Protein AF-A0A0Q8E8V5-F1 (afdb_monomer_lite)

Sequence (99 aa):
MTRAFVRLASLQRSREGALVAELMMFRQDADGRDVELAGSTVALEVELQRRVEAGLEQMLGVRFLASEYPTGPWHRGRIDTLGLDENGSPVVIEFTDRR

Structure (mmCIF, N/CA/C/O backbone):
data_AF-A0A0Q8E8V5-F1
#
_entry.id   AF-A0A0Q8E8V5-F1
#
loop_
_atom_site.group_PDB
_atom_site.id
_atom_site.type_symbol
_atom_site.label_atom_id
_atom_site.label_alt_id
_atom_site.label_comp_id
_atom_site.label_asym_id
_atom_site.label_entity_id
_atom_site.label_seq_id
_atom_site.pdbx_PDB_ins_code
_atom_site.Cartn_x
_atom_site.Cartn_y
_atom_site.Cartn_z
_atom_site.occupancy
_atom_site.B_iso_or_equiv
_atom_site.auth_seq_id
_atom_site.auth_comp_id
_atom_site.auth_asym_id
_atom_site.auth_atom_id
_atom_site.pdbx_PDB_model_num
ATOM 1 N N . MET A 1 1 ? -18.982 -6.633 13.669 1.00 47.44 1 MET A N 1
ATOM 2 C CA . MET A 1 1 ? -18.005 -6.501 12.566 1.00 47.44 1 MET A CA 1
ATOM 3 C C . MET A 1 1 ? -17.205 -5.243 12.817 1.00 47.44 1 MET A C 1
ATOM 5 O O . MET A 1 1 ? -17.792 -4.174 12.884 1.00 47.44 1 MET A O 1
ATOM 9 N N . THR A 1 2 ? -15.902 -5.368 13.020 1.00 55.88 2 THR A N 1
ATOM 10 C CA . THR A 1 2 ? -15.016 -4.221 13.216 1.00 55.88 2 THR A CA 1
ATOM 11 C C . THR A 1 2 ? -14.772 -3.549 11.868 1.00 55.88 2 THR A C 1
ATOM 13 O O . THR A 1 2 ? -14.236 -4.186 10.963 1.00 55.88 2 THR A O 1
ATOM 16 N N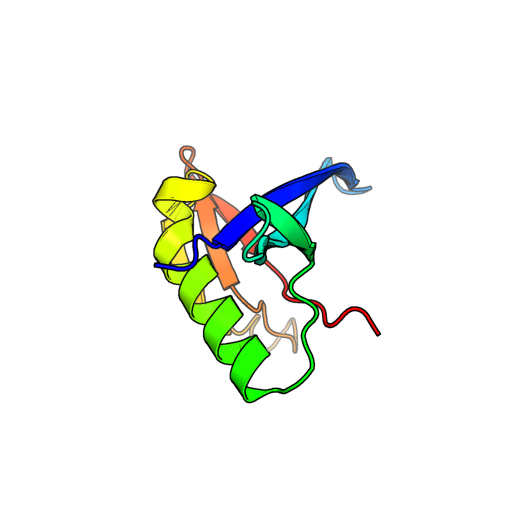 . ARG A 1 3 ? -15.193 -2.292 11.706 1.00 67.25 3 ARG A N 1
ATOM 17 C CA . ARG A 1 3 ? -14.967 -1.524 10.477 1.00 67.25 3 ARG A CA 1
ATOM 18 C C . ARG A 1 3 ? -13.597 -0.849 10.577 1.00 67.25 3 ARG A C 1
ATOM 20 O O . ARG A 1 3 ? -13.376 -0.044 11.478 1.00 67.25 3 ARG A O 1
ATOM 27 N N . ALA A 1 4 ? -12.678 -1.227 9.692 1.00 74.00 4 ALA A N 1
ATOM 28 C CA . ALA A 1 4 ? -11.436 -0.494 9.472 1.00 74.00 4 ALA A CA 1
ATOM 29 C C . ALA A 1 4 ? -11.643 0.480 8.308 1.00 74.00 4 ALA A C 1
ATOM 31 O O . ALA A 1 4 ? -12.359 0.156 7.358 1.00 74.00 4 ALA A O 1
ATOM 32 N N . PHE A 1 5 ? -11.051 1.664 8.387 1.00 79.19 5 PHE A N 1
ATOM 33 C CA . PHE A 1 5 ? -11.104 2.657 7.319 1.00 79.19 5 PHE A CA 1
ATOM 34 C C . PHE A 1 5 ? -9.767 3.392 7.203 1.00 79.19 5 PHE A C 1
ATOM 36 O O . PHE A 1 5 ? -8.958 3.388 8.132 1.00 79.19 5 PHE A O 1
ATOM 43 N N . VAL A 1 6 ? -9.531 4.004 6.045 1.00 82.50 6 VAL A N 1
ATOM 44 C CA . VAL A 1 6 ? -8.309 4.757 5.750 1.00 82.50 6 VAL A CA 1
ATOM 45 C C . VAL A 1 6 ? -8.620 6.244 5.708 1.00 82.50 6 VAL A C 1
ATOM 47 O O . VAL A 1 6 ? -9.647 6.653 5.164 1.00 82.50 6 VAL A O 1
ATOM 50 N N . ARG A 1 7 ? -7.730 7.053 6.281 1.00 82.75 7 ARG A N 1
ATOM 51 C CA . ARG A 1 7 ? -7.821 8.512 6.275 1.00 82.75 7 ARG A CA 1
ATOM 52 C C . ARG A 1 7 ? -6.596 9.115 5.597 1.00 82.75 7 ARG A C 1
ATOM 54 O O . ARG A 1 7 ? -5.469 8.737 5.906 1.00 82.75 7 ARG A O 1
ATOM 61 N N . LEU A 1 8 ? -6.832 10.095 4.728 1.00 82.75 8 LEU A N 1
ATOM 62 C CA . LEU A 1 8 ? -5.785 10.947 4.171 1.00 82.75 8 LEU A CA 1
ATOM 63 C C . LEU A 1 8 ? -5.262 11.893 5.256 1.00 82.75 8 LEU A C 1
ATOM 65 O O . LEU A 1 8 ? -6.015 12.712 5.789 1.00 82.75 8 LEU A O 1
ATOM 69 N N . ALA A 1 9 ? -3.986 11.754 5.592 1.00 80.25 9 ALA A N 1
ATOM 70 C CA . ALA A 1 9 ? -3.298 12.575 6.579 1.00 80.25 9 ALA A CA 1
ATOM 71 C C . ALA A 1 9 ? -2.746 13.861 5.952 1.00 80.25 9 ALA A C 1
ATOM 73 O O . ALA A 1 9 ? -2.879 14.942 6.525 1.00 80.25 9 ALA A O 1
ATOM 74 N N . SER A 1 10 ? -2.156 13.755 4.759 1.00 82.00 10 SER A N 1
ATOM 75 C CA . SER A 1 10 ? -1.588 14.890 4.033 1.00 82.00 10 SER A CA 1
ATOM 76 C C . SER A 1 10 ? -1.509 14.609 2.528 1.00 82.00 10 SER A C 1
ATOM 78 O O . SER A 1 10 ? -1.446 13.454 2.110 1.00 82.00 10 SER A O 1
ATOM 80 N N . LEU A 1 11 ? -1.534 15.671 1.714 1.00 86.38 11 LEU A N 1
ATOM 81 C CA . LEU A 1 11 ? -1.306 15.621 0.267 1.00 86.38 11 LEU A CA 1
ATOM 82 C C . LEU A 1 11 ? -0.300 16.712 -0.106 1.00 86.38 11 LEU A C 1
ATOM 84 O O . LEU A 1 11 ? -0.533 17.893 0.161 1.00 86.38 11 LEU A O 1
ATOM 88 N N . GLN A 1 12 ? 0.820 16.325 -0.709 1.00 87.69 12 GLN A N 1
ATOM 89 C CA . GLN A 1 12 ? 1.910 17.230 -1.072 1.00 87.69 12 GLN A CA 1
ATOM 90 C C . GLN A 1 12 ? 2.442 16.906 -2.470 1.00 87.69 12 GLN A C 1
ATOM 92 O O . GLN A 1 12 ? 2.279 15.797 -2.971 1.00 87.69 12 GLN A O 1
ATOM 97 N N . ARG A 1 13 ? 3.092 17.876 -3.121 1.00 87.25 13 ARG A N 1
ATOM 98 C CA . ARG A 1 13 ? 3.803 17.652 -4.386 1.00 87.25 13 ARG A CA 1
ATOM 99 C C . ARG A 1 13 ? 5.287 17.422 -4.090 1.00 87.25 13 ARG A C 1
ATOM 101 O O . ARG A 1 13 ? 5.906 18.247 -3.421 1.00 87.25 13 ARG A O 1
ATOM 108 N N . SER A 1 14 ? 5.850 16.319 -4.576 1.00 84.38 14 SER A N 1
ATOM 109 C CA . SER A 1 14 ? 7.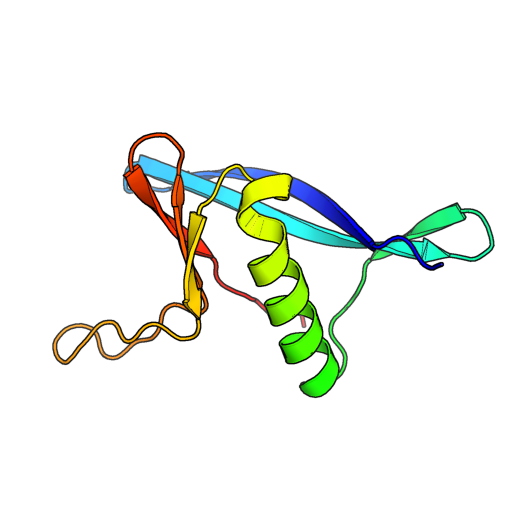278 16.018 -4.472 1.00 84.38 14 SER A CA 1
ATOM 110 C C . SER A 1 14 ? 8.109 17.002 -5.303 1.00 84.38 14 SER A C 1
ATOM 112 O O . SER A 1 14 ? 7.595 17.696 -6.185 1.00 84.38 14 SER A O 1
ATOM 114 N N . ARG A 1 15 ? 9.425 17.042 -5.057 1.00 81.06 15 ARG A N 1
ATOM 115 C CA . ARG A 1 15 ? 10.367 17.874 -5.831 1.00 81.06 15 ARG A CA 1
ATOM 116 C C . ARG A 1 15 ? 10.393 17.532 -7.325 1.00 81.06 15 ARG A C 1
ATOM 118 O O . ARG A 1 15 ? 10.746 18.384 -8.130 1.00 81.06 15 ARG A O 1
ATOM 125 N N . GLU A 1 16 ? 9.994 16.317 -7.678 1.00 81.62 16 GLU A N 1
ATOM 126 C CA . GLU A 1 16 ? 9.934 15.802 -9.051 1.00 81.62 16 GLU A CA 1
ATOM 127 C C . GLU A 1 16 ? 8.535 15.972 -9.670 1.00 81.62 16 GLU A C 1
ATOM 129 O O . GLU A 1 16 ? 8.284 15.542 -10.791 1.00 81.62 16 GLU A O 1
ATOM 134 N N . GLY A 1 17 ? 7.610 16.621 -8.955 1.00 81.69 17 GLY A N 1
ATOM 135 C CA . GLY A 1 17 ? 6.270 16.934 -9.440 1.00 81.69 17 GLY A CA 1
ATOM 136 C C . GLY A 1 17 ? 5.215 15.858 -9.173 1.00 81.69 17 GLY A C 1
ATOM 137 O O . GLY A 1 17 ? 4.042 16.126 -9.441 1.00 81.69 17 GLY A O 1
ATOM 138 N N . ALA A 1 18 ? 5.584 14.704 -8.610 1.00 82.81 18 ALA A N 1
ATOM 139 C CA . ALA A 1 18 ? 4.647 13.643 -8.236 1.00 82.81 18 ALA A CA 1
ATOM 140 C C . ALA A 1 18 ? 3.757 14.066 -7.054 1.00 82.81 18 ALA A C 1
ATOM 142 O O . ALA A 1 18 ? 4.198 14.808 -6.177 1.00 82.81 18 ALA A O 1
ATOM 143 N N . LEU A 1 19 ? 2.506 13.605 -7.015 1.00 85.12 19 LEU A N 1
ATOM 144 C CA . LEU A 1 19 ? 1.648 13.778 -5.840 1.00 85.12 19 LEU A CA 1
ATOM 145 C C . LEU A 1 19 ? 1.950 12.670 -4.833 1.00 85.12 19 LEU A C 1
ATOM 147 O O . LEU A 1 19 ? 1.961 11.496 -5.187 1.00 85.12 19 LEU A O 1
ATOM 151 N N . VAL A 1 20 ? 2.190 13.056 -3.585 1.00 85.50 20 VAL A N 1
ATOM 152 C CA . VAL A 1 20 ? 2.442 12.149 -2.467 1.00 85.50 20 VAL A CA 1
ATOM 153 C C . VAL A 1 20 ? 1.332 12.347 -1.453 1.00 85.50 20 VAL A C 1
ATOM 155 O O . VAL A 1 20 ? 1.069 13.471 -1.018 1.00 85.50 20 VAL A O 1
ATOM 158 N N . ALA A 1 21 ? 0.680 11.248 -1.104 1.00 87.19 21 ALA A N 1
ATOM 159 C CA . ALA A 1 21 ? -0.374 11.198 -0.113 1.00 87.19 21 ALA A CA 1
ATOM 160 C C . ALA A 1 21 ? 0.061 10.295 1.036 1.00 87.19 21 ALA A C 1
ATOM 162 O O . ALA A 1 21 ? 0.572 9.200 0.811 1.00 87.19 21 ALA A O 1
ATOM 163 N N . GLU A 1 22 ? -0.176 10.743 2.262 1.00 87.94 22 GLU A N 1
ATOM 164 C CA . GLU A 1 22 ? 0.000 9.908 3.442 1.00 87.94 22 GLU A CA 1
ATOM 165 C C . GLU A 1 22 ? -1.353 9.353 3.880 1.00 87.94 22 GLU A C 1
ATOM 167 O O . GLU A 1 22 ? -2.313 10.104 4.076 1.00 87.94 22 GLU A O 1
ATOM 172 N N . LEU A 1 23 ? -1.426 8.035 4.044 1.00 86.56 23 LEU A N 1
ATOM 173 C CA . LEU A 1 23 ? -2.633 7.321 4.436 1.00 86.56 23 LEU A CA 1
ATOM 174 C C . LEU A 1 23 ? -2.408 6.634 5.782 1.00 86.56 23 LEU A C 1
ATOM 176 O O . LEU A 1 23 ? -1.426 5.922 5.964 1.00 86.56 23 LEU A O 1
ATOM 180 N N . MET A 1 24 ? -3.342 6.830 6.710 1.00 86.06 24 MET A N 1
ATOM 181 C CA . MET A 1 24 ? -3.328 6.188 8.026 1.00 86.06 24 MET A CA 1
ATOM 182 C C . MET A 1 24 ? -4.553 5.287 8.185 1.00 86.06 24 MET A C 1
ATOM 184 O O . MET A 1 24 ? -5.661 5.649 7.772 1.00 86.06 24 MET A O 1
ATOM 188 N N . MET A 1 25 ? -4.358 4.110 8.782 1.00 85.06 25 MET A N 1
ATOM 189 C CA . MET A 1 25 ? -5.432 3.147 9.027 1.00 85.06 25 MET A CA 1
ATOM 190 C C . MET A 1 25 ? -6.017 3.333 10.423 1.00 85.06 25 MET A C 1
ATOM 192 O O . MET A 1 25 ? -5.295 3.442 11.409 1.00 85.06 25 MET A O 1
ATOM 196 N N . PHE A 1 26 ? -7.342 3.304 10.507 1.00 86.50 26 PHE A N 1
ATOM 197 C CA . PHE A 1 26 ? -8.086 3.435 11.752 1.00 86.50 26 PHE A CA 1
ATOM 198 C C . PHE A 1 26 ? -9.082 2.293 11.900 1.00 86.50 26 PHE A C 1
ATOM 200 O O . PHE A 1 26 ? -9.567 1.712 10.925 1.00 86.50 26 PHE A O 1
ATOM 207 N N . ARG A 1 27 ? -9.418 1.996 13.149 1.00 87.56 27 ARG A N 1
ATOM 208 C CA . ARG A 1 27 ? -10.490 1.092 13.548 1.00 87.56 27 ARG A CA 1
ATOM 209 C C . ARG A 1 27 ? -11.402 1.812 14.527 1.00 87.56 27 ARG A C 1
ATOM 211 O O . ARG A 1 27 ? -10.917 2.514 15.405 1.00 87.56 27 ARG A O 1
ATOM 218 N N . GLN A 1 28 ? -12.696 1.532 14.446 1.00 88.94 28 GLN A N 1
ATOM 219 C CA . GLN A 1 28 ? -13.635 1.955 15.483 1.00 88.94 28 GLN A CA 1
ATOM 220 C C . GLN A 1 28 ? -13.584 1.017 16.698 1.00 88.94 28 GLN A C 1
ATOM 222 O O . GLN A 1 28 ? -13.664 -0.208 16.542 1.00 88.94 28 GLN A O 1
ATOM 227 N N . ASP A 1 29 ? -13.423 1.584 17.895 1.00 87.38 29 ASP A N 1
ATOM 228 C CA . ASP A 1 29 ? -13.548 0.861 19.164 1.00 87.38 29 ASP A CA 1
ATOM 229 C C . ASP A 1 29 ? -15.024 0.605 19.542 1.00 87.38 29 ASP A C 1
ATOM 231 O O . ASP A 1 29 ? -15.947 0.918 18.786 1.00 87.38 29 ASP A O 1
ATOM 235 N N . ALA A 1 30 ? -15.258 -0.010 20.706 1.00 87.88 30 ALA A N 1
ATOM 236 C CA . ALA A 1 30 ? -16.609 -0.320 21.184 1.00 87.88 30 ALA A CA 1
ATOM 237 C C . ALA A 1 30 ? -17.472 0.931 21.444 1.00 87.88 30 ALA A C 1
ATOM 239 O O . ALA A 1 30 ? -18.696 0.845 21.366 1.00 87.88 30 ALA A O 1
ATOM 240 N N . ASP A 1 31 ? -16.839 2.078 21.700 1.00 88.56 31 ASP A N 1
ATOM 241 C CA . ASP A 1 31 ? -17.491 3.369 21.922 1.00 88.56 31 ASP A CA 1
ATOM 242 C C . ASP A 1 31 ? -17.651 4.165 20.609 1.00 88.56 31 ASP A C 1
ATOM 244 O O . ASP A 1 31 ? -18.127 5.301 20.619 1.00 88.56 31 ASP A O 1
ATOM 248 N N . GLY A 1 32 ? -17.252 3.584 19.470 1.00 86.62 32 GLY A N 1
ATOM 249 C CA . GLY A 1 32 ? -17.297 4.219 18.155 1.00 86.62 32 GLY A CA 1
ATOM 250 C C . GLY A 1 32 ? -16.193 5.250 17.918 1.00 86.62 32 GLY A C 1
ATOM 251 O O . GLY A 1 32 ? -16.285 6.007 16.951 1.00 86.62 32 GLY A O 1
ATOM 252 N N . ARG A 1 33 ? -15.162 5.304 18.771 1.00 88.25 33 ARG A N 1
ATOM 253 C CA . ARG A 1 33 ? -14.017 6.199 18.573 1.00 88.25 33 ARG A CA 1
ATOM 254 C C . ARG A 1 33 ? -13.055 5.618 17.554 1.00 88.25 33 ARG A C 1
ATOM 256 O O . ARG A 1 33 ? -12.792 4.415 17.543 1.00 88.25 33 ARG A O 1
ATOM 263 N N . ASP A 1 34 ? -12.479 6.502 16.754 1.00 89.56 34 ASP A N 1
ATOM 264 C CA . ASP A 1 34 ? -11.457 6.143 15.785 1.00 89.56 34 ASP A CA 1
ATOM 265 C C . ASP A 1 34 ? -10.112 5.989 16.494 1.00 89.56 34 ASP A C 1
ATOM 267 O O . ASP A 1 34 ? -9.550 6.948 17.025 1.00 89.56 34 ASP A O 1
ATOM 271 N N . VAL A 1 35 ? -9.599 4.766 16.500 1.00 88.38 35 VAL A N 1
ATOM 272 C CA . VAL A 1 35 ? -8.301 4.416 17.069 1.00 88.38 35 VAL A CA 1
ATOM 273 C C . VAL A 1 35 ? -7.373 4.036 15.927 1.00 88.38 35 VAL A C 1
ATOM 275 O O . VAL A 1 35 ? -7.706 3.173 15.111 1.00 88.38 35 VAL A O 1
ATOM 278 N N . GLU A 1 36 ? -6.217 4.693 15.859 1.00 86.81 36 GLU A N 1
ATOM 279 C CA . GLU A 1 36 ? -5.188 4.380 14.870 1.00 86.81 36 GLU A CA 1
ATOM 280 C C . GLU A 1 36 ? -4.745 2.919 15.016 1.00 86.81 36 GLU A C 1
ATOM 282 O O . GLU A 1 36 ? -4.515 2.410 16.118 1.00 86.81 36 GLU A O 1
ATOM 287 N N . LEU A 1 37 ? -4.663 2.221 13.888 1.00 82.44 37 LEU A N 1
ATOM 288 C CA . LEU A 1 37 ? -4.157 0.860 13.823 1.00 82.44 37 LEU A CA 1
ATOM 289 C C . LEU A 1 37 ? -2.634 0.906 13.700 1.00 82.44 37 LEU A C 1
ATOM 291 O O . LEU A 1 37 ? -2.095 0.821 12.602 1.00 82.44 37 LEU A O 1
ATOM 295 N N . ALA A 1 38 ? -1.951 1.022 14.839 1.00 73.25 38 ALA A N 1
ATOM 296 C CA . ALA A 1 38 ? -0.500 0.891 14.887 1.00 73.25 38 ALA A CA 1
ATOM 297 C C . ALA A 1 38 ? -0.075 -0.560 14.593 1.00 73.25 38 ALA A C 1
ATOM 299 O O . ALA A 1 38 ? -0.578 -1.513 15.208 1.00 73.25 38 ALA A O 1
ATOM 300 N N . GLY A 1 39 ? 0.863 -0.726 13.658 1.00 67.38 39 GLY A N 1
ATOM 301 C CA . GLY A 1 39 ? 1.566 -1.987 13.450 1.00 67.38 39 GLY A CA 1
ATOM 302 C C . GLY A 1 39 ? 2.339 -2.345 14.718 1.00 67.38 39 GLY A C 1
ATOM 303 O O . GLY A 1 39 ? 3.059 -1.526 15.270 1.00 67.38 39 GLY A O 1
ATOM 304 N N . SER A 1 40 ? 2.133 -3.548 15.250 1.00 68.50 40 SER A N 1
ATOM 305 C CA . SER A 1 40 ? 2.899 -4.036 16.413 1.00 68.50 40 SER A CA 1
ATOM 306 C C . SER A 1 40 ? 3.506 -5.418 16.189 1.00 68.50 40 SER A C 1
ATOM 308 O O . SER A 1 40 ? 4.289 -5.893 17.009 1.00 68.50 40 SER A O 1
ATOM 310 N N . THR A 1 41 ? 3.162 -6.077 15.076 1.00 78.44 41 THR A N 1
ATOM 311 C CA . THR A 1 41 ? 3.707 -7.381 14.685 1.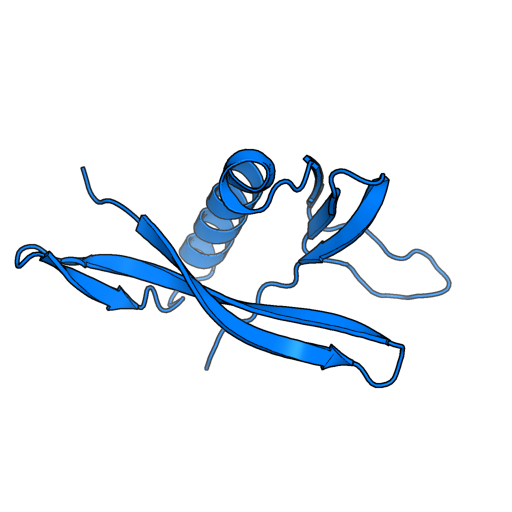00 78.44 41 THR A CA 1
ATOM 312 C C . THR A 1 41 ? 3.790 -7.488 13.164 1.00 78.44 41 THR A C 1
ATOM 314 O O . THR A 1 41 ? 2.892 -7.020 12.466 1.00 78.44 41 THR A O 1
ATOM 317 N N . VAL A 1 42 ? 4.798 -8.208 12.661 1.00 77.62 42 VAL A N 1
ATOM 318 C CA . VAL A 1 42 ? 4.977 -8.483 11.220 1.00 77.62 42 VAL A CA 1
ATOM 319 C C . VAL A 1 42 ? 3.744 -9.160 10.607 1.00 77.62 42 VAL A C 1
ATOM 321 O O . VAL A 1 42 ? 3.348 -8.867 9.485 1.00 77.62 42 VAL A O 1
ATOM 324 N N . ALA A 1 43 ? 3.091 -10.060 11.350 1.00 81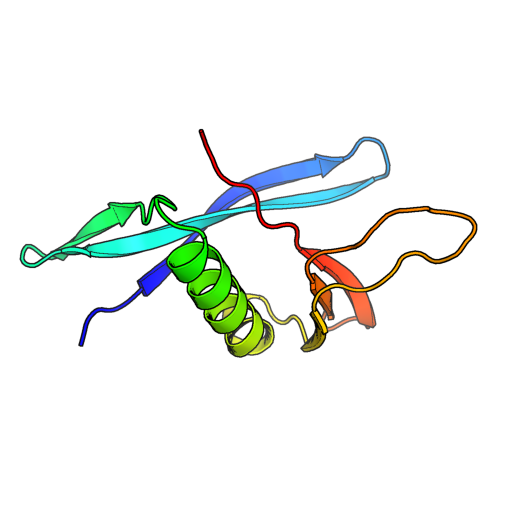.94 43 ALA A N 1
ATOM 325 C CA . ALA A 1 43 ? 1.878 -10.726 10.875 1.00 81.94 43 ALA A CA 1
ATOM 326 C C . ALA A 1 43 ? 0.717 -9.739 10.664 1.00 81.94 43 ALA A C 1
ATOM 328 O O . ALA A 1 43 ? -0.049 -9.889 9.713 1.00 81.94 43 ALA A O 1
ATOM 329 N N . LEU A 1 44 ? 0.599 -8.731 11.535 1.00 82.25 44 LEU A N 1
ATOM 330 C CA . LEU A 1 44 ? -0.399 -7.678 11.389 1.00 82.25 44 LEU A CA 1
ATOM 331 C C . LEU A 1 44 ? -0.079 -6.782 10.189 1.00 82.25 44 LEU A C 1
ATOM 333 O O . LEU A 1 44 ? -0.989 -6.463 9.438 1.00 82.25 44 LEU A O 1
ATOM 337 N N . GLU A 1 45 ? 1.186 -6.425 9.976 1.00 84.06 45 GLU A N 1
ATOM 338 C CA . GLU A 1 45 ? 1.617 -5.612 8.829 1.00 84.06 45 GLU A CA 1
ATOM 339 C C . GLU A 1 45 ? 1.289 -6.289 7.495 1.00 84.06 45 GLU A C 1
ATOM 341 O O . GLU A 1 45 ? 0.649 -5.681 6.640 1.00 84.06 45 GLU A O 1
ATOM 346 N N . VAL A 1 46 ? 1.621 -7.576 7.351 1.00 86.81 46 VAL A N 1
ATOM 347 C CA . VAL A 1 46 ? 1.306 -8.354 6.139 1.00 86.81 46 VAL A CA 1
ATOM 348 C C . VAL A 1 46 ? -0.204 -8.444 5.906 1.00 86.81 46 VAL A C 1
ATOM 350 O O . VAL A 1 46 ? -0.676 -8.336 4.774 1.00 86.81 46 VAL A O 1
ATOM 353 N N . GLU A 1 47 ? -0.987 -8.650 6.965 1.00 87.06 47 GLU A N 1
ATOM 354 C CA . GLU A 1 47 ? -2.447 -8.699 6.862 1.00 87.06 47 GLU A CA 1
ATOM 355 C C . GLU A 1 47 ? -3.042 -7.331 6.490 1.00 87.06 47 GLU A C 1
ATOM 357 O O . GLU A 1 47 ? -3.980 -7.265 5.693 1.00 87.06 47 GLU A O 1
ATOM 362 N N . LEU A 1 48 ? -2.503 -6.235 7.034 1.00 85.69 48 LEU A N 1
ATOM 363 C CA . LEU A 1 48 ? -2.920 -4.875 6.688 1.00 85.69 48 LEU A CA 1
ATOM 364 C C . LEU A 1 48 ? -2.589 -4.554 5.231 1.00 85.69 48 LEU A C 1
ATOM 366 O O . LEU A 1 48 ? -3.475 -4.085 4.518 1.00 85.69 48 LEU A O 1
ATOM 370 N N . GLN A 1 49 ? -1.377 -4.879 4.773 1.00 89.88 49 GLN A N 1
ATOM 371 C CA . GLN A 1 49 ? -0.981 -4.725 3.375 1.00 89.88 49 GLN A CA 1
ATOM 372 C C . GLN A 1 49 ? -1.965 -5.443 2.448 1.00 89.88 49 GLN A C 1
ATOM 374 O O . GLN A 1 49 ? -2.578 -4.802 1.598 1.00 89.88 49 GLN A O 1
ATOM 379 N N . ARG A 1 50 ? -2.225 -6.735 2.681 1.00 91.81 50 ARG A N 1
ATOM 380 C CA . ARG A 1 50 ? -3.169 -7.521 1.865 1.00 91.81 50 ARG A CA 1
ATOM 381 C C . ARG A 1 50 ? -4.573 -6.924 1.830 1.00 91.81 50 ARG A C 1
ATOM 383 O O . ARG A 1 50 ? -5.236 -6.953 0.796 1.00 91.81 50 ARG A O 1
ATOM 390 N N . ARG A 1 51 ? -5.055 -6.397 2.960 1.00 89.38 51 ARG A N 1
ATOM 391 C CA . ARG A 1 51 ? -6.375 -5.751 3.037 1.00 89.38 51 ARG A CA 1
ATOM 392 C C . ARG A 1 51 ? -6.424 -4.449 2.255 1.00 89.38 51 ARG A C 1
ATOM 394 O O . ARG A 1 51 ? -7.427 -4.197 1.595 1.00 89.38 51 ARG A O 1
ATOM 401 N N . VAL A 1 52 ? -5.373 -3.635 2.342 1.00 89.81 52 VAL A N 1
ATOM 402 C CA . VAL A 1 52 ? -5.264 -2.392 1.573 1.00 89.81 52 VAL A CA 1
ATOM 403 C C . VAL A 1 52 ? -5.188 -2.709 0.084 1.00 89.81 52 VAL A C 1
ATOM 405 O O . VAL A 1 52 ? -5.988 -2.167 -0.672 1.00 89.81 52 VAL A O 1
ATOM 408 N N . GLU A 1 53 ? -4.315 -3.634 -0.322 1.00 94.94 53 GLU A N 1
ATOM 409 C CA . GLU A 1 53 ? -4.157 -4.097 -1.708 1.00 94.94 53 GLU A CA 1
ATOM 410 C C . GLU A 1 53 ? -5.481 -4.586 -2.311 1.00 94.94 53 GLU A C 1
ATOM 412 O O . GLU A 1 53 ? -5.856 -4.174 -3.409 1.00 94.94 53 GLU A O 1
ATOM 417 N N . ALA A 1 54 ? -6.234 -5.402 -1.566 1.00 94.62 54 ALA A N 1
ATOM 418 C CA . ALA A 1 54 ? -7.539 -5.901 -1.993 1.00 94.62 54 ALA A CA 1
ATOM 419 C C . ALA A 1 54 ? -8.602 -4.798 -2.143 1.00 94.62 54 ALA A C 1
ATOM 421 O O . ALA A 1 54 ? -9.579 -4.996 -2.862 1.00 94.62 54 ALA A O 1
ATOM 422 N N . GLY A 1 55 ? -8.431 -3.664 -1.458 1.00 92.31 55 GLY A N 1
ATOM 423 C CA . GLY A 1 55 ? -9.363 -2.538 -1.465 1.00 92.31 55 GLY A CA 1
ATOM 424 C C . GLY A 1 55 ? -8.953 -1.364 -2.355 1.00 92.31 55 GLY A C 1
ATOM 425 O O . GLY A 1 55 ? -9.715 -0.402 -2.442 1.00 92.31 55 GLY A O 1
ATOM 426 N N . LEU A 1 56 ? -7.781 -1.395 -3.004 1.00 93.12 56 LEU A N 1
ATOM 427 C CA . LEU A 1 56 ? -7.207 -0.227 -3.694 1.00 93.12 56 LEU A CA 1
ATOM 428 C C . LEU A 1 56 ? -8.134 0.393 -4.731 1.00 93.12 56 LEU A C 1
ATOM 430 O O . LEU A 1 56 ? -8.263 1.617 -4.796 1.00 93.12 56 LEU A O 1
ATOM 434 N N . GLU A 1 57 ? -8.806 -0.444 -5.513 1.00 94.56 57 GLU A N 1
ATOM 435 C CA . GLU A 1 57 ? -9.699 0.036 -6.558 1.00 94.56 57 GLU A CA 1
ATOM 436 C C . GLU A 1 57 ? -10.905 0.755 -5.944 1.00 94.56 57 GLU A C 1
ATOM 438 O O . GLU A 1 57 ? -11.247 1.856 -6.366 1.00 94.56 57 GLU A O 1
ATOM 443 N N . GLN A 1 58 ? -11.501 0.196 -4.885 1.00 91.69 58 GLN A N 1
ATOM 444 C CA . GLN A 1 58 ? -12.661 0.806 -4.228 1.00 91.69 58 GLN A CA 1
ATOM 445 C C . GLN A 1 58 ? -12.294 2.020 -3.367 1.00 91.69 58 GLN A C 1
ATOM 447 O O . GLN A 1 58 ? -13.118 2.913 -3.184 1.00 91.69 58 GLN A O 1
ATOM 452 N N . MET A 1 59 ? -11.087 2.046 -2.800 1.00 88.12 59 MET A N 1
ATOM 453 C CA . MET A 1 59 ? -10.654 3.084 -1.864 1.00 88.12 59 MET A CA 1
ATOM 454 C C . MET A 1 59 ? -10.023 4.286 -2.562 1.00 88.12 59 MET A C 1
ATOM 456 O O . MET A 1 59 ? -10.238 5.415 -2.129 1.00 88.12 59 MET A O 1
ATOM 460 N N . LEU A 1 60 ? -9.217 4.041 -3.597 1.00 88.88 60 LEU A N 1
ATOM 461 C CA . LEU A 1 60 ? -8.344 5.042 -4.216 1.00 88.88 60 LEU A CA 1
ATOM 462 C C . LEU A 1 60 ? -8.520 5.142 -5.738 1.00 88.88 60 LEU A C 1
ATOM 464 O O . LEU A 1 60 ? -7.858 5.969 -6.355 1.00 88.88 60 LEU A O 1
ATOM 468 N N . GLY A 1 61 ? -9.367 4.310 -6.357 1.00 93.7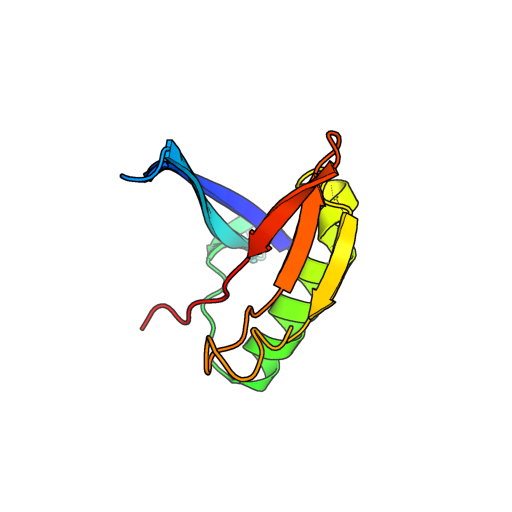5 61 GLY A N 1
ATOM 469 C CA . GLY A 1 61 ? -9.467 4.238 -7.819 1.00 93.75 61 GLY A CA 1
ATOM 470 C C . GLY A 1 61 ? -8.211 3.653 -8.475 1.00 93.75 61 GLY A C 1
ATOM 471 O O . GLY A 1 61 ? -7.933 3.934 -9.637 1.00 93.75 61 GLY A O 1
ATOM 472 N N . VAL A 1 62 ? -7.430 2.868 -7.723 1.00 96.12 62 VAL A N 1
ATOM 473 C CA . VAL A 1 62 ? -6.162 2.288 -8.183 1.00 96.12 62 VAL A CA 1
ATOM 474 C C . VAL A 1 62 ? -6.340 0.802 -8.463 1.00 96.12 62 VAL A C 1
ATOM 476 O O . VAL A 1 62 ? -6.621 0.014 -7.562 1.00 96.12 62 VAL A O 1
ATOM 479 N N . ARG A 1 63 ? -6.116 0.388 -9.710 1.00 97.50 63 ARG A N 1
ATOM 480 C CA . ARG A 1 63 ? -6.086 -1.023 -10.094 1.00 97.50 63 ARG A CA 1
ATOM 481 C C . ARG A 1 63 ? -4.766 -1.651 -9.659 1.00 97.50 63 ARG A C 1
ATOM 483 O O . ARG A 1 63 ? -3.705 -1.280 -10.158 1.00 97.50 63 ARG A O 1
ATOM 490 N N . PHE A 1 64 ? -4.845 -2.625 -8.760 1.00 97.69 64 PHE A N 1
ATOM 491 C CA . PHE A 1 64 ? -3.696 -3.402 -8.299 1.00 97.69 64 PHE A CA 1
ATOM 492 C C . PHE A 1 64 ? -3.015 -4.153 -9.457 1.00 97.69 64 PHE A C 1
ATOM 494 O O . PHE A 1 64 ? -3.691 -4.740 -10.308 1.00 97.69 64 PHE A O 1
ATOM 501 N N . LEU A 1 65 ? -1.679 -4.145 -9.482 1.00 97.44 65 LEU A N 1
ATOM 502 C CA . LEU A 1 65 ? -0.876 -4.917 -10.434 1.00 97.44 65 LEU A CA 1
ATOM 503 C C . LEU A 1 65 ? -0.018 -5.978 -9.749 1.00 97.44 65 LEU A C 1
ATOM 505 O O . LEU A 1 65 ? -0.013 -7.127 -10.187 1.00 97.44 65 LEU A O 1
ATOM 509 N N . ALA A 1 66 ? 0.736 -5.590 -8.722 1.00 97.00 66 ALA A N 1
ATOM 510 C CA . ALA A 1 66 ? 1.648 -6.488 -8.031 1.00 97.00 66 ALA A CA 1
ATOM 511 C C . ALA A 1 66 ? 1.990 -5.969 -6.635 1.00 97.00 66 ALA A C 1
ATOM 513 O O . ALA A 1 66 ? 2.218 -4.773 -6.453 1.00 97.00 66 ALA A O 1
ATOM 514 N N . SER A 1 67 ? 2.103 -6.893 -5.688 1.00 96.31 67 SER A N 1
ATOM 515 C CA . SER A 1 67 ? 2.818 -6.686 -4.429 1.00 96.31 67 SER A CA 1
ATOM 516 C C . SER A 1 67 ? 4.299 -6.960 -4.652 1.00 96.31 67 SER A C 1
ATOM 518 O O . SER A 1 67 ? 4.651 -7.772 -5.514 1.00 96.31 67 SER A O 1
ATOM 520 N N . GLU A 1 68 ? 5.158 -6.363 -3.832 1.00 94.38 68 GLU A N 1
ATOM 521 C CA . GLU A 1 68 ? 6.573 -6.722 -3.741 1.00 94.38 68 GLU A CA 1
ATOM 522 C C . GLU A 1 68 ? 7.287 -6.656 -5.111 1.00 94.38 68 GLU A C 1
ATOM 524 O O . GLU A 1 68 ? 8.087 -7.524 -5.472 1.00 94.38 68 GLU A O 1
ATOM 529 N N . TYR A 1 69 ? 6.973 -5.626 -5.905 1.00 95.12 69 TYR A N 1
ATOM 530 C CA . TYR A 1 69 ? 7.407 -5.513 -7.294 1.00 95.12 69 TYR A CA 1
ATOM 531 C C . TYR A 1 69 ? 8.912 -5.197 -7.387 1.00 95.12 69 TYR A C 1
ATOM 533 O O . TYR A 1 69 ? 9.360 -4.158 -6.886 1.00 95.12 69 TYR A O 1
ATOM 541 N N . PRO A 1 70 ? 9.726 -6.047 -8.043 1.00 93.25 70 PRO A N 1
ATOM 542 C CA . PRO A 1 70 ? 11.164 -5.829 -8.144 1.00 93.25 70 PRO A CA 1
ATOM 543 C C . PRO A 1 70 ? 11.484 -4.705 -9.138 1.00 93.25 70 PRO A C 1
ATOM 545 O O . PRO A 1 70 ? 11.028 -4.727 -10.280 1.00 93.25 70 PRO A O 1
ATOM 548 N N . THR A 1 71 ? 12.348 -3.759 -8.758 1.00 91.69 71 THR A N 1
ATOM 549 C CA . THR A 1 71 ? 12.742 -2.639 -9.644 1.00 91.69 71 THR A CA 1
ATOM 550 C C . THR A 1 71 ? 13.919 -2.971 -10.579 1.00 91.69 71 THR A C 1
ATOM 552 O O . THR A 1 71 ? 14.363 -2.146 -11.386 1.00 91.69 71 THR A O 1
ATOM 555 N N . GLY A 1 72 ? 14.347 -4.237 -10.566 1.00 87.81 72 GLY A N 1
ATOM 556 C CA . GLY A 1 72 ? 15.261 -4.832 -11.535 1.00 87.81 72 GLY A CA 1
ATOM 557 C C . GLY A 1 72 ? 16.750 -4.674 -11.195 1.00 87.81 72 GLY A C 1
ATOM 558 O O . GLY A 1 72 ? 17.123 -4.246 -10.112 1.00 87.81 72 GLY A O 1
ATOM 559 N N . PRO A 1 73 ? 17.658 -5.044 -12.113 1.00 81.50 73 PRO A N 1
ATOM 560 C CA . PRO A 1 73 ? 19.099 -5.053 -11.831 1.00 81.50 73 PRO A CA 1
ATOM 561 C C . PRO A 1 73 ? 19.704 -3.655 -11.629 1.00 81.50 73 PRO A C 1
ATOM 563 O O . PRO A 1 73 ? 20.704 -3.505 -10.926 1.00 81.50 73 PRO A O 1
ATOM 566 N N . TRP A 1 74 ? 19.103 -2.649 -12.269 1.00 83.94 74 TRP A N 1
ATOM 567 C CA . TRP A 1 74 ? 19.559 -1.256 -12.260 1.00 83.94 74 TRP A CA 1
ATOM 568 C C . TRP A 1 74 ? 19.141 -0.517 -10.990 1.00 83.94 74 TRP A C 1
ATOM 570 O O . TRP A 1 74 ? 19.906 0.283 -10.459 1.00 83.94 74 TRP A O 1
ATOM 580 N N . HIS A 1 75 ? 17.961 -0.842 -10.468 1.00 79.25 75 HIS A N 1
ATOM 581 C CA . HIS A 1 75 ? 17.429 -0.303 -9.228 1.00 79.25 75 HIS A CA 1
ATOM 582 C C . HIS A 1 75 ? 17.266 -1.496 -8.289 1.00 79.25 75 HIS A C 1
ATOM 584 O O . HIS A 1 75 ? 16.336 -2.276 -8.425 1.00 79.25 75 HIS A O 1
ATOM 590 N N . ARG A 1 76 ? 18.222 -1.709 -7.378 1.00 78.81 76 ARG A N 1
ATOM 591 C CA . ARG A 1 76 ? 18.248 -2.881 -6.477 1.00 78.81 76 ARG A CA 1
ATOM 592 C C . ARG A 1 76 ? 17.240 -2.761 -5.327 1.00 78.81 76 ARG A C 1
ATOM 594 O O . ARG A 1 76 ? 17.586 -2.994 -4.173 1.00 78.81 76 ARG A O 1
ATOM 601 N N . GLY A 1 77 ? 16.028 -2.327 -5.639 1.00 89.81 77 GLY A N 1
ATOM 602 C CA . GLY A 1 77 ? 14.962 -2.103 -4.682 1.00 89.81 77 GLY A CA 1
ATOM 603 C C . GLY A 1 77 ? 13.740 -2.952 -4.989 1.00 89.81 77 GLY A C 1
ATOM 604 O O . GLY A 1 77 ? 13.708 -3.782 -5.904 1.00 89.81 77 GLY A O 1
ATOM 605 N N . ARG A 1 78 ? 12.715 -2.695 -4.195 1.00 93.19 78 ARG A N 1
ATOM 606 C CA . ARG A 1 78 ? 11.391 -3.263 -4.333 1.00 93.19 78 ARG A CA 1
ATOM 607 C C . ARG A 1 78 ? 10.395 -2.158 -4.030 1.00 93.19 78 ARG A C 1
ATOM 609 O O . ARG A 1 78 ? 10.675 -1.321 -3.181 1.00 93.19 78 ARG A O 1
ATOM 616 N N . ILE A 1 79 ? 9.303 -2.160 -4.771 1.00 94.12 79 ILE A N 1
ATOM 617 C CA . ILE A 1 79 ? 8.120 -1.360 -4.487 1.00 94.12 79 ILE A CA 1
ATOM 618 C C . ILE A 1 79 ? 7.159 -2.274 -3.735 1.00 94.12 79 ILE A C 1
ATOM 620 O O . ILE A 1 79 ? 6.853 -3.356 -4.247 1.00 94.12 79 ILE A O 1
ATOM 624 N N . ASP A 1 80 ? 6.680 -1.872 -2.560 1.00 93.94 80 ASP A N 1
ATOM 625 C CA . ASP A 1 80 ? 5.794 -2.742 -1.777 1.00 93.94 80 ASP A CA 1
ATOM 626 C C . ASP A 1 80 ? 4.482 -3.039 -2.523 1.00 93.94 80 ASP A C 1
ATOM 628 O O . ASP A 1 80 ? 3.996 -4.172 -2.521 1.00 93.94 80 ASP A O 1
ATOM 632 N N . THR A 1 81 ? 3.913 -2.056 -3.227 1.00 96.12 81 THR A N 1
ATOM 633 C CA . THR A 1 81 ? 2.746 -2.260 -4.096 1.00 96.12 81 THR A CA 1
ATOM 634 C C . THR A 1 81 ? 2.758 -1.345 -5.317 1.00 96.12 81 THR A C 1
ATOM 636 O O . THR A 1 81 ? 2.927 -0.129 -5.216 1.00 96.12 81 THR A O 1
ATOM 639 N N . LEU A 1 82 ? 2.517 -1.940 -6.486 1.00 97.00 82 LEU A N 1
ATOM 640 C CA . LEU A 1 82 ? 2.379 -1.261 -7.771 1.00 97.00 82 LEU A CA 1
ATOM 641 C C . LEU A 1 82 ? 0.930 -1.344 -8.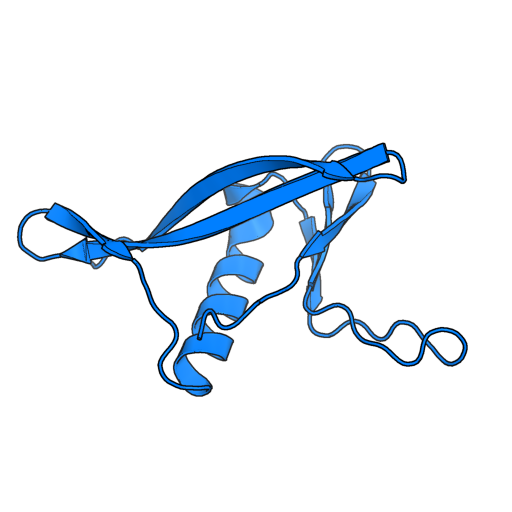270 1.00 97.00 82 LEU A C 1
ATOM 643 O O . LEU A 1 82 ? 0.324 -2.420 -8.291 1.00 97.00 82 LEU A O 1
ATOM 647 N N . GLY A 1 83 ? 0.398 -0.215 -8.736 1.00 97.06 83 GLY A N 1
ATOM 648 C CA . GLY A 1 83 ? -0.929 -0.112 -9.337 1.00 97.06 83 GLY A CA 1
ATOM 649 C C . GLY A 1 83 ? -1.005 0.903 -10.478 1.00 97.06 83 GLY A C 1
ATOM 650 O O . GLY A 1 83 ? -0.011 1.535 -10.837 1.00 97.06 83 GLY A O 1
ATOM 651 N N . LEU A 1 84 ? -2.200 1.048 -11.051 1.00 97.75 84 LEU A N 1
ATOM 652 C CA . LEU A 1 84 ? -2.525 2.052 -12.069 1.00 97.75 84 LEU A CA 1
ATOM 653 C C . LEU A 1 84 ? -3.759 2.845 -11.653 1.00 97.75 84 LEU A C 1
ATOM 655 O O . LEU A 1 84 ? -4.750 2.241 -11.246 1.00 97.75 84 LEU A O 1
ATOM 659 N N . ASP A 1 85 ? -3.713 4.167 -11.782 1.00 95.31 85 ASP A N 1
ATOM 660 C CA . ASP A 1 85 ? -4.898 5.011 -11.608 1.00 95.31 85 ASP A CA 1
ATOM 661 C C . ASP A 1 85 ? -5.863 4.916 -12.810 1.00 95.31 85 ASP A C 1
ATOM 663 O O . ASP A 1 85 ? -5.617 4.203 -13.791 1.00 95.31 85 ASP A O 1
ATOM 667 N N . GLU A 1 86 ? -6.968 5.660 -12.746 1.00 94.50 86 GLU A N 1
ATOM 668 C CA . GLU A 1 86 ? -7.991 5.734 -13.800 1.00 94.50 86 GLU A CA 1
ATOM 669 C C . GLU A 1 86 ? -7.464 6.214 -15.165 1.00 94.50 86 GLU A C 1
ATOM 671 O O . GLU A 1 86 ? -8.053 5.904 -16.201 1.00 94.50 86 GLU A O 1
ATOM 676 N N . ASN A 1 87 ? -6.334 6.927 -15.182 1.00 95.88 87 ASN A N 1
ATOM 677 C CA . ASN A 1 87 ? -5.689 7.435 -16.390 1.00 95.88 87 ASN A CA 1
ATOM 678 C C . ASN A 1 87 ? -4.592 6.490 -16.907 1.00 95.88 87 ASN A C 1
ATOM 680 O O . ASN A 1 87 ? -3.955 6.778 -17.922 1.00 95.88 87 ASN A O 1
ATOM 684 N N . GLY A 1 88 ? -4.351 5.367 -16.224 1.00 95.00 88 GLY A N 1
ATOM 685 C CA . GLY A 1 88 ? -3.254 4.453 -16.528 1.00 95.00 88 GLY A CA 1
ATOM 686 C C . GLY A 1 88 ? -1.884 4.965 -16.077 1.00 95.00 88 GLY A C 1
ATOM 687 O O . GLY A 1 88 ? -0.867 4.445 -16.539 1.00 95.00 88 GLY A O 1
ATOM 688 N N . SER A 1 89 ? -1.831 5.960 -15.189 1.00 95.38 89 SER A N 1
ATOM 689 C CA . SER A 1 89 ? -0.579 6.420 -14.583 1.00 95.38 89 SER A CA 1
ATOM 690 C C . SER A 1 89 ? -0.139 5.446 -13.485 1.00 95.38 89 SER A C 1
ATOM 692 O O . SER A 1 89 ? -0.985 4.964 -12.726 1.00 95.38 89 SER A O 1
ATOM 694 N N . PRO A 1 90 ? 1.167 5.146 -13.359 1.00 94.44 90 PRO A N 1
ATOM 695 C CA . PRO A 1 90 ? 1.663 4.264 -12.311 1.00 94.44 90 PRO A CA 1
ATOM 696 C C . PRO A 1 90 ? 1.491 4.895 -10.928 1.00 94.44 90 PRO A C 1
ATOM 698 O O . PRO A 1 90 ? 1.865 6.046 -10.705 1.00 94.44 90 PRO A O 1
ATOM 701 N N . VAL A 1 91 ? 0.976 4.102 -9.992 1.00 95.50 91 VAL A N 1
ATOM 702 C CA . VAL A 1 91 ? 0.873 4.443 -8.572 1.00 95.50 91 VAL A CA 1
ATOM 703 C C . VAL A 1 91 ? 1.750 3.483 -7.780 1.00 95.50 91 VAL A C 1
ATOM 705 O O . VAL A 1 91 ? 1.636 2.265 -7.917 1.00 95.50 91 VAL A O 1
ATOM 708 N N . VAL A 1 92 ? 2.626 4.052 -6.956 1.00 94.25 92 VAL A N 1
ATOM 709 C CA . VAL A 1 92 ? 3.490 3.334 -6.016 1.00 94.25 92 VAL A CA 1
ATOM 710 C C . VAL A 1 92 ? 2.945 3.558 -4.613 1.00 94.25 92 VAL A C 1
ATOM 712 O O . VAL A 1 92 ? 2.692 4.700 -4.227 1.00 94.25 92 VAL A O 1
ATOM 715 N N . ILE A 1 93 ? 2.749 2.475 -3.866 1.00 92.94 93 ILE A N 1
ATOM 716 C CA . ILE A 1 93 ? 2.309 2.509 -2.471 1.00 92.94 93 ILE A CA 1
ATOM 717 C C . ILE A 1 93 ? 3.378 1.803 -1.649 1.00 92.94 93 ILE A C 1
ATOM 719 O O . ILE A 1 93 ? 3.718 0.657 -1.934 1.00 92.94 93 ILE A O 1
ATOM 723 N N . GLU A 1 94 ? 3.890 2.507 -0.646 1.00 91.62 94 GLU A N 1
ATOM 724 C CA . GLU A 1 94 ? 4.913 2.014 0.274 1.00 91.62 94 GLU A CA 1
ATOM 725 C C . GLU A 1 94 ? 4.308 1.898 1.674 1.00 91.62 94 GLU A C 1
ATOM 727 O O . GLU A 1 94 ? 3.603 2.809 2.128 1.00 91.62 94 GLU A O 1
ATOM 732 N N . PHE A 1 95 ? 4.584 0.793 2.366 1.00 87.94 95 PHE A N 1
ATOM 733 C CA . PHE A 1 95 ? 4.109 0.557 3.725 1.00 87.94 95 PHE A CA 1
ATOM 734 C C . PHE A 1 95 ? 5.234 0.861 4.708 1.00 87.94 95 PHE A C 1
ATOM 736 O O . PHE A 1 95 ? 6.306 0.264 4.679 1.00 87.94 95 PHE A O 1
ATOM 743 N N . THR A 1 96 ? 4.992 1.812 5.608 1.00 80.25 96 THR A N 1
ATOM 744 C CA . THR A 1 96 ? 5.975 2.199 6.620 1.00 80.25 96 THR A CA 1
ATOM 745 C C . THR A 1 96 ? 5.478 1.829 8.012 1.00 80.25 96 THR A C 1
ATOM 747 O O . THR A 1 96 ? 4.356 2.168 8.390 1.00 80.25 96 THR A O 1
ATOM 750 N N . ASP A 1 97 ? 6.318 1.128 8.776 1.00 75.25 97 ASP A N 1
ATOM 751 C CA . ASP A 1 97 ? 6.140 0.991 10.220 1.00 75.25 97 ASP A CA 1
ATOM 752 C C . ASP A 1 97 ? 6.489 2.338 10.868 1.00 75.25 97 ASP A C 1
ATOM 754 O O . ASP A 1 97 ? 7.635 2.801 10.806 1.00 75.25 97 ASP A O 1
ATOM 758 N N . ARG A 1 98 ? 5.492 2.993 11.469 1.00 64.12 98 ARG A N 1
ATOM 759 C CA . ARG A 1 98 ? 5.730 4.165 12.311 1.00 64.12 98 ARG A CA 1
ATOM 760 C C . ARG A 1 98 ? 6.215 3.686 13.679 1.00 64.12 98 ARG A C 1
ATOM 762 O O . ARG A 1 98 ? 5.407 3.402 14.560 1.00 64.12 98 ARG A O 1
ATOM 769 N N . ARG A 1 99 ? 7.536 3.631 13.844 1.00 57.56 99 ARG A N 1
ATOM 770 C CA . ARG A 1 99 ? 8.177 3.499 15.159 1.00 57.56 99 ARG A CA 1
ATOM 771 C C . ARG A 1 99 ? 8.177 4.792 15.962 1.00 57.56 99 ARG A C 1
ATOM 773 O O . ARG A 1 99 ? 8.262 5.875 15.340 1.00 57.56 99 ARG A O 1
#

Secondary structure (DSSP, 8-state):
-PPEEEEEEEEEE-TTS-EEEEEEEEEE-TTS-EEE----SHHHHHHHHHHHHHHHHHHHS-EEEEEEEE-TTTS--EEEEEEE-TTS-EEEE------

pLDDT: mean 86.48, std 9.3, range [47.44, 97.75]

Radius of gyration: 14.77 Å; chains: 1; bounding box: 38×29×38 Å

Foldseek 3Di:
DKDKDKDWPDWDADPVRDIDTDIWIWIQDPVRDTDTDADDDPVVLVVVLVVCLVCCCVRPVWAWDDAQDQPDPVDRGTQRTWTAHPVRDIDTDHDDRDD